Protein AF-A0A2S7UVN2-F1 (afdb_monomer_lite)

Structure (mmCIF, N/CA/C/O backbone):
data_AF-A0A2S7UVN2-F1
#
_entry.id   AF-A0A2S7UVN2-F1
#
loop_
_atom_site.group_PDB
_atom_site.id
_atom_site.type_symbol
_atom_site.label_atom_id
_atom_site.label_alt_id
_atom_site.label_comp_id
_atom_site.label_asym_id
_atom_site.label_entity_id
_atom_site.label_seq_id
_atom_site.pdbx_PDB_ins_code
_atom_site.Cartn_x
_atom_site.Cartn_y
_atom_site.Cartn_z
_atom_site.occupancy
_atom_site.B_iso_or_equiv
_atom_site.auth_seq_id
_atom_site.auth_comp_id
_atom_site.auth_asym_id
_atom_site.auth_atom_id
_atom_site.pdbx_PDB_model_num
ATOM 1 N N . MET A 1 1 ? 14.687 8.397 -7.456 1.00 58.34 1 MET A N 1
ATOM 2 C CA . MET A 1 1 ? 14.074 8.067 -6.148 1.00 58.34 1 MET A CA 1
ATOM 3 C C . MET A 1 1 ? 13.102 6.920 -6.364 1.00 58.34 1 MET A C 1
ATOM 5 O O . MET A 1 1 ? 12.475 6.903 -7.413 1.00 58.34 1 MET A O 1
ATOM 9 N N . LYS A 1 2 ? 13.010 5.957 -5.440 1.00 66.06 2 LYS A N 1
ATOM 10 C CA . LYS A 1 2 ? 12.049 4.846 -5.530 1.00 66.06 2 LYS A CA 1
ATOM 11 C C . LYS A 1 2 ? 10.926 5.065 -4.527 1.00 66.06 2 LYS A C 1
ATOM 13 O O . LYS A 1 2 ? 11.220 5.380 -3.377 1.00 66.06 2 LYS A O 1
ATOM 18 N N . PHE A 1 3 ? 9.683 4.899 -4.962 1.00 78.12 3 PHE A N 1
ATOM 19 C CA . PHE A 1 3 ? 8.526 4.913 -4.075 1.00 78.12 3 PHE A CA 1
ATOM 20 C C . PHE A 1 3 ? 8.666 3.790 -3.032 1.00 78.12 3 PHE A C 1
ATOM 22 O O . PHE A 1 3 ? 9.069 2.679 -3.380 1.00 78.12 3 PHE A O 1
ATOM 29 N N . SER A 1 4 ? 8.376 4.065 -1.757 1.00 86.62 4 SER A N 1
ATOM 30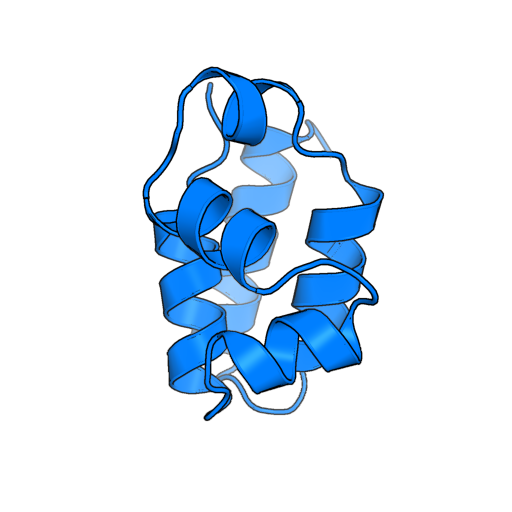 C CA . SER A 1 4 ? 8.563 3.065 -0.700 1.00 86.62 4 SER A CA 1
ATOM 31 C C . SER A 1 4 ? 7.290 2.268 -0.438 1.00 86.62 4 SER A C 1
ATOM 33 O O . SER A 1 4 ? 6.276 2.795 0.018 1.00 86.62 4 SER A O 1
ATOM 35 N N . GLY A 1 5 ? 7.371 0.954 -0.644 1.00 93.00 5 GLY A N 1
ATOM 36 C CA . GLY A 1 5 ? 6.300 0.023 -0.284 1.00 93.00 5 GLY A CA 1
ATOM 37 C C . GLY A 1 5 ? 6.049 -0.068 1.225 1.00 93.00 5 GLY A C 1
ATOM 38 O O . GLY A 1 5 ? 4.951 -0.423 1.657 1.00 93.00 5 GLY A O 1
ATOM 39 N N . LYS A 1 6 ? 7.041 0.300 2.047 1.00 93.56 6 LYS A N 1
ATOM 40 C CA . LYS A 1 6 ? 6.922 0.320 3.513 1.00 93.56 6 LYS A CA 1
ATOM 41 C C . LYS A 1 6 ? 5.945 1.386 4.003 1.00 93.56 6 LYS A C 1
ATOM 43 O O . LYS A 1 6 ? 5.248 1.153 4.986 1.00 93.56 6 LYS A O 1
ATOM 48 N N . GLU A 1 7 ? 5.845 2.504 3.294 1.00 92.19 7 GLU A N 1
ATOM 49 C CA . GLU A 1 7 ? 4.910 3.588 3.616 1.00 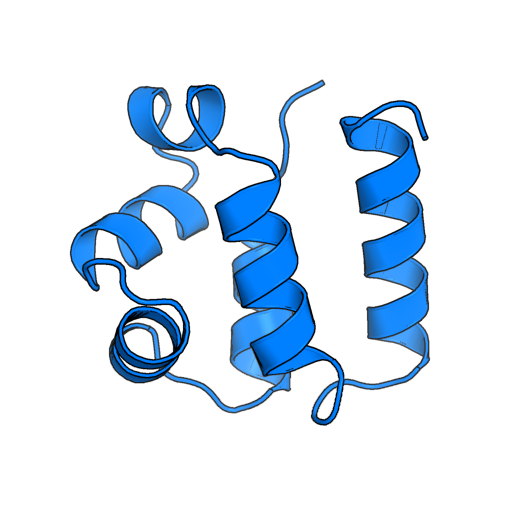92.19 7 GLU A CA 1
ATOM 50 C C . GLU A 1 7 ? 3.460 3.163 3.347 1.00 92.19 7 GLU A C 1
ATOM 52 O O . GLU A 1 7 ? 2.594 3.310 4.210 1.00 92.19 7 GLU A O 1
ATOM 57 N N . LEU A 1 8 ? 3.202 2.500 2.210 1.00 95.62 8 LEU A N 1
ATOM 58 C CA . LEU A 1 8 ? 1.890 1.897 1.924 1.00 95.62 8 LEU A CA 1
ATOM 59 C C . LEU A 1 8 ? 1.502 0.838 2.960 1.00 95.62 8 LEU A C 1
ATOM 61 O O . LEU A 1 8 ? 0.341 0.761 3.371 1.00 95.62 8 LEU A O 1
ATOM 65 N N . ARG A 1 9 ? 2.482 0.055 3.430 1.00 97.69 9 ARG A N 1
ATOM 66 C CA . ARG A 1 9 ? 2.285 -0.901 4.524 1.00 97.69 9 ARG A CA 1
ATOM 67 C C . ARG A 1 9 ? 1.897 -0.207 5.828 1.00 97.69 9 ARG A C 1
ATOM 69 O O . ARG A 1 9 ? 1.033 -0.719 6.539 1.00 97.69 9 ARG A O 1
ATOM 76 N N . GLY A 1 10 ? 2.543 0.913 6.150 1.00 96.56 10 GLY A N 1
ATOM 77 C CA . GLY A 1 10 ? 2.227 1.741 7.315 1.00 96.56 10 GLY A CA 1
ATOM 78 C C . GLY A 1 10 ? 0.786 2.242 7.264 1.00 96.56 10 GLY A C 1
ATOM 79 O O . GLY A 1 10 ? -0.003 1.905 8.146 1.00 96.56 10 GLY A O 1
ATOM 80 N N . LEU A 1 11 ? 0.423 2.918 6.170 1.00 96.50 11 LEU A N 1
ATOM 81 C CA . LEU A 1 11 ? -0.936 3.409 5.919 1.00 96.50 11 LEU A CA 1
ATOM 82 C C . LEU A 1 11 ? -1.991 2.313 6.045 1.00 96.50 11 LEU A C 1
ATOM 84 O O . LEU A 1 11 ? -2.999 2.496 6.721 1.00 96.50 11 LEU A O 1
ATOM 88 N N . ARG A 1 12 ? -1.759 1.159 5.407 1.00 98.12 12 ARG A N 1
ATOM 89 C CA . ARG A 1 12 ? -2.699 0.035 5.452 1.00 98.12 12 ARG A CA 1
ATOM 90 C C . ARG A 1 12 ? -2.940 -0.429 6.887 1.00 98.12 12 ARG A C 1
ATOM 92 O O . ARG A 1 12 ? -4.079 -0.683 7.268 1.00 98.12 12 ARG A O 1
ATOM 99 N N . LYS A 1 13 ? -1.861 -0.607 7.654 1.00 98.38 13 LYS A N 1
ATOM 100 C CA . LYS A 1 13 ? -1.948 -1.089 9.036 1.00 98.38 13 LYS A CA 1
ATOM 101 C C . LYS A 1 13 ? -2.672 -0.092 9.932 1.00 98.38 13 LYS A C 1
ATOM 103 O O . LYS A 1 13 ? -3.498 -0.521 10.728 1.00 98.38 13 LYS A O 1
ATOM 108 N N . GLU A 1 14 ? -2.375 1.197 9.798 1.00 98.19 14 GLU A N 1
ATOM 109 C CA . GLU A 1 14 ? -3.049 2.253 10.560 1.00 98.19 14 GLU A CA 1
ATOM 110 C C . GLU A 1 14 ? -4.544 2.313 10.228 1.00 98.19 14 GLU A C 1
ATOM 112 O O . GLU A 1 14 ? -5.363 2.380 11.136 1.00 98.19 14 GLU A O 1
ATOM 117 N N . ALA A 1 15 ? -4.906 2.149 8.952 1.00 97.62 15 ALA A N 1
ATOM 118 C CA . ALA A 1 15 ? -6.295 2.045 8.510 1.00 97.62 15 ALA A CA 1
ATOM 119 C C . ALA A 1 15 ? -6.999 0.734 8.932 1.00 97.62 15 ALA A C 1
ATOM 121 O O . ALA A 1 15 ? -8.169 0.535 8.614 1.00 97.62 15 ALA A O 1
ATOM 122 N N . GLY A 1 16 ? -6.311 -0.186 9.619 1.00 98.12 16 GLY A N 1
ATOM 123 C CA . GLY A 1 16 ? -6.894 -1.432 10.125 1.00 98.12 16 GLY A CA 1
ATOM 124 C C . GLY A 1 16 ? -7.092 -2.531 9.076 1.00 98.12 16 GLY A C 1
ATOM 125 O O . GLY A 1 16 ? -7.707 -3.557 9.368 1.00 98.12 16 GLY A O 1
ATOM 126 N N . PHE A 1 17 ? -6.555 -2.370 7.866 1.00 98.44 17 PHE A N 1
ATOM 127 C CA . PHE A 1 17 ? -6.705 -3.357 6.800 1.00 98.44 17 PHE A CA 1
ATOM 128 C C . PHE A 1 17 ? -5.670 -4.484 6.898 1.00 98.44 17 PHE A C 1
ATOM 130 O O . PHE A 1 17 ? -4.468 -4.270 7.081 1.00 98.44 17 PHE A O 1
ATOM 137 N N . THR A 1 18 ? -6.103 -5.716 6.647 1.00 98.62 18 THR A N 1
ATOM 138 C CA . THR A 1 18 ? -5.218 -6.818 6.239 1.00 98.62 18 THR A CA 1
ATOM 139 C C . THR A 1 18 ? -4.780 -6.651 4.780 1.00 98.62 18 THR A C 1
ATOM 141 O O . THR A 1 18 ? -5.384 -5.906 4.009 1.00 98.62 18 THR A O 1
ATOM 144 N N . GLN A 1 19 ? -3.744 -7.384 4.360 1.00 98.75 19 GLN A N 1
ATOM 145 C CA . GLN A 1 19 ? -3.301 -7.380 2.958 1.00 98.75 19 GLN A CA 1
ATOM 146 C C . GLN A 1 19 ? -4.398 -7.861 1.997 1.00 98.75 19 GLN A C 1
ATOM 148 O O . GLN A 1 19 ? -4.522 -7.335 0.899 1.00 98.75 19 GLN A O 1
ATOM 153 N N . ALA A 1 20 ? -5.209 -8.840 2.412 1.00 98.69 20 ALA A N 1
ATOM 154 C CA . ALA A 1 20 ? -6.309 -9.347 1.597 1.00 98.69 20 ALA A CA 1
ATOM 155 C C . ALA A 1 20 ? -7.449 -8.327 1.465 1.00 98.69 20 ALA A C 1
ATOM 157 O O . ALA A 1 20 ? -8.029 -8.195 0.391 1.00 98.69 20 ALA A O 1
ATOM 158 N N . GLN A 1 21 ? -7.751 -7.585 2.536 1.00 98.69 21 GLN A N 1
ATOM 159 C CA . GLN A 1 21 ? -8.791 -6.558 2.495 1.00 98.69 21 GLN A CA 1
ATOM 160 C C . GLN A 1 21 ? -8.396 -5.390 1.595 1.00 98.69 21 GLN A C 1
ATOM 162 O O . GLN A 1 21 ? -9.186 -5.038 0.730 1.00 98.69 21 GLN A O 1
ATOM 167 N N . ILE A 1 22 ? -7.177 -4.846 1.728 1.00 98.56 22 ILE A N 1
ATOM 168 C CA . ILE A 1 22 ? -6.763 -3.742 0.849 1.00 98.56 22 ILE A CA 1
ATOM 169 C C . ILE A 1 22 ? -6.683 -4.195 -0.613 1.00 98.56 22 ILE A C 1
ATOM 171 O O . ILE A 1 22 ? -7.083 -3.452 -1.497 1.00 98.56 22 ILE A O 1
ATOM 175 N N . ALA A 1 23 ? -6.219 -5.426 -0.868 1.00 98.50 23 ALA A N 1
ATOM 176 C CA . ALA A 1 23 ? -6.142 -5.992 -2.212 1.00 98.50 23 ALA A CA 1
ATOM 177 C C . ALA A 1 23 ? -7.525 -6.023 -2.871 1.00 98.50 23 ALA A C 1
ATOM 179 O O . ALA A 1 23 ? -7.688 -5.566 -4.000 1.00 98.50 23 ALA A O 1
ATOM 180 N N . LYS A 1 24 ? -8.527 -6.501 -2.122 1.00 98.50 24 LYS A N 1
ATOM 181 C CA . LYS A 1 24 ? -9.925 -6.511 -2.551 1.00 98.50 24 LYS A CA 1
ATOM 182 C C . LYS A 1 24 ? -10.461 -5.096 -2.780 1.00 98.50 24 LYS A C 1
ATOM 184 O O . LYS A 1 24 ? -11.126 -4.881 -3.784 1.00 98.50 24 LYS A O 1
ATOM 189 N N . GLU A 1 25 ? -10.169 -4.164 -1.875 1.00 97.94 25 GLU A N 1
ATOM 190 C CA . GLU A 1 25 ? -10.647 -2.777 -1.935 1.00 97.94 25 GLU A CA 1
ATOM 191 C C . GLU A 1 25 ? -10.141 -2.039 -3.182 1.00 97.94 25 GLU A C 1
ATOM 193 O O . GLU A 1 25 ? -10.900 -1.325 -3.828 1.00 97.94 25 GLU A O 1
ATOM 198 N N . ILE A 1 26 ? -8.874 -2.246 -3.557 1.00 97.50 26 ILE A N 1
ATOM 199 C CA . ILE A 1 26 ? -8.242 -1.537 -4.683 1.00 97.50 26 ILE A CA 1
ATOM 200 C C . ILE A 1 26 ? -8.150 -2.375 -5.968 1.00 97.50 26 ILE A C 1
ATOM 202 O O . ILE A 1 26 ? -7.525 -1.948 -6.936 1.00 97.50 26 ILE A O 1
ATOM 206 N N . GLY A 1 27 ? -8.750 -3.568 -5.988 1.00 97.50 27 GLY A N 1
ATOM 207 C CA . GLY A 1 27 ? -8.872 -4.394 -7.193 1.00 97.50 27 GLY A CA 1
ATOM 208 C C . GLY A 1 27 ? -7.579 -5.062 -7.677 1.00 97.50 27 GLY A C 1
ATOM 209 O O . GLY A 1 27 ? -7.423 -5.278 -8.876 1.00 97.50 27 GLY A O 1
ATOM 210 N N . ILE A 1 28 ? -6.655 -5.415 -6.775 1.00 97.50 28 ILE A N 1
ATOM 211 C CA . ILE A 1 28 ? -5.418 -6.151 -7.107 1.00 97.50 28 ILE A CA 1
ATOM 212 C C . ILE A 1 28 ? -5.319 -7.471 -6.333 1.00 97.50 28 ILE A C 1
ATOM 214 O O . ILE A 1 28 ? -6.099 -7.740 -5.422 1.00 97.50 28 ILE A O 1
ATOM 218 N N . SER A 1 29 ? -4.346 -8.321 -6.671 1.00 98.31 29 SER A N 1
ATOM 219 C CA . SER A 1 29 ? -4.123 -9.559 -5.913 1.00 98.31 29 SER A CA 1
ATOM 220 C C . SER A 1 29 ? -3.452 -9.292 -4.559 1.00 98.31 29 SER A C 1
ATOM 222 O O . SER A 1 29 ? -2.668 -8.348 -4.397 1.00 98.31 29 SER A O 1
ATOM 224 N N . ARG A 1 30 ? -3.705 -10.164 -3.575 1.00 98.38 30 ARG A N 1
ATOM 225 C CA . ARG A 1 30 ? -3.010 -10.128 -2.277 1.00 98.38 30 ARG A CA 1
ATOM 226 C C . ARG A 1 30 ? -1.502 -10.312 -2.462 1.00 98.38 30 ARG A C 1
ATOM 228 O O . ARG A 1 30 ? -0.710 -9.698 -1.755 1.00 98.38 30 ARG A O 1
ATOM 235 N N . GLU A 1 31 ? -1.097 -11.135 -3.419 1.00 98.50 31 GLU A N 1
ATOM 236 C CA . GLU A 1 31 ? 0.296 -11.388 -3.780 1.00 98.50 31 GLU A CA 1
ATOM 237 C C . GLU A 1 31 ? 0.962 -10.111 -4.311 1.00 98.50 31 GLU A C 1
ATOM 239 O O . GLU A 1 31 ? 2.089 -9.802 -3.924 1.00 98.50 31 GLU A O 1
ATOM 244 N N . THR A 1 32 ? 0.245 -9.316 -5.113 1.00 97.75 32 THR A N 1
ATOM 245 C CA . THR A 1 32 ? 0.696 -7.991 -5.563 1.00 97.75 32 THR A CA 1
ATOM 246 C C . THR A 1 32 ? 0.885 -7.050 -4.375 1.00 97.75 32 THR A C 1
ATOM 248 O O . THR A 1 32 ? 1.926 -6.407 -4.284 1.00 97.75 32 THR A O 1
ATOM 251 N N . VAL A 1 33 ? -0.054 -7.016 -3.421 1.00 98.31 33 VAL A N 1
ATOM 252 C CA . VAL A 1 33 ? 0.097 -6.249 -2.167 1.00 98.31 33 VAL A CA 1
ATOM 253 C C . VAL A 1 33 ? 1.352 -6.675 -1.405 1.00 98.31 33 VAL A C 1
ATOM 255 O O . VAL A 1 33 ? 2.156 -5.829 -1.028 1.00 98.31 33 VAL A O 1
ATOM 258 N N . VAL A 1 34 ? 1.563 -7.980 -1.212 1.00 98.38 34 VAL A N 1
ATOM 259 C CA . VAL A 1 34 ? 2.760 -8.515 -0.540 1.00 98.38 34 VAL A CA 1
ATOM 260 C C . VAL A 1 34 ? 4.038 -8.089 -1.267 1.00 98.38 34 VAL A C 1
ATOM 262 O O . VAL A 1 34 ? 5.009 -7.707 -0.615 1.00 98.38 34 VAL A O 1
ATOM 265 N N . ALA A 1 35 ? 4.057 -8.142 -2.598 1.00 97.88 35 ALA A N 1
ATOM 266 C CA . ALA A 1 35 ? 5.215 -7.758 -3.396 1.00 97.88 35 ALA A CA 1
ATOM 267 C C . ALA A 1 35 ? 5.500 -6.248 -3.331 1.00 97.88 35 ALA A C 1
ATOM 269 O O . ALA A 1 35 ? 6.663 -5.864 -3.209 1.00 97.88 35 ALA A O 1
ATOM 270 N N . ILE A 1 36 ? 4.459 -5.406 -3.349 1.00 96.88 36 ILE A N 1
ATOM 271 C CA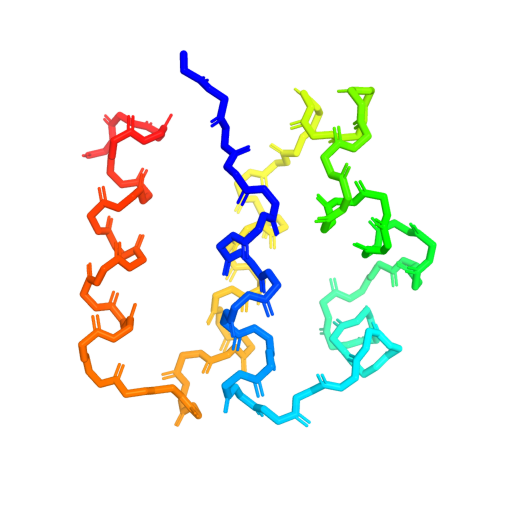 . ILE A 1 36 ? 4.574 -3.955 -3.148 1.00 96.88 36 ILE A CA 1
ATOM 272 C C . ILE A 1 36 ? 5.158 -3.672 -1.762 1.00 96.88 36 ILE A C 1
ATOM 274 O O . ILE A 1 36 ? 6.182 -3.006 -1.654 1.00 96.88 36 ILE A O 1
ATOM 278 N N . GLU A 1 37 ? 4.557 -4.218 -0.700 1.00 97.56 37 GLU A N 1
ATOM 279 C CA . GLU A 1 37 ? 4.955 -3.932 0.687 1.00 97.56 37 GLU A CA 1
ATOM 280 C C . GLU A 1 37 ? 6.360 -4.412 1.051 1.00 97.56 37 GLU A C 1
ATOM 282 O O . GLU A 1 37 ? 6.986 -3.855 1.954 1.00 97.56 37 GLU A O 1
ATOM 287 N N . ASN A 1 38 ? 6.846 -5.450 0.369 1.00 96.88 38 ASN A N 1
ATOM 288 C CA . ASN A 1 38 ? 8.205 -5.966 0.525 1.00 96.88 38 ASN A CA 1
ATOM 289 C C . ASN A 1 38 ? 9.187 -5.391 -0.508 1.00 96.88 38 ASN A C 1
ATOM 291 O O . ASN A 1 38 ? 10.311 -5.877 -0.603 1.00 96.88 38 ASN A O 1
ATOM 295 N N . GLU A 1 39 ? 8.781 -4.369 -1.269 1.00 95.19 39 GLU A N 1
ATOM 296 C CA . GLU A 1 39 ? 9.630 -3.653 -2.229 1.00 95.19 39 GLU A CA 1
ATOM 297 C C . GLU A 1 39 ? 10.254 -4.587 -3.285 1.00 95.19 39 GLU A C 1
ATOM 299 O O . GLU A 1 39 ? 11.402 -4.411 -3.696 1.00 95.19 39 GLU A O 1
ATOM 304 N N . HIS A 1 40 ? 9.497 -5.594 -3.745 1.00 96.38 40 HIS A N 1
ATOM 305 C CA . HIS A 1 40 ? 9.968 -6.512 -4.781 1.00 96.38 40 HIS A CA 1
ATOM 306 C C . HIS A 1 40 ? 10.330 -5.715 -6.052 1.00 96.38 40 HIS A C 1
ATOM 308 O O . HIS A 1 40 ? 9.434 -5.088 -6.629 1.00 96.38 40 HIS A O 1
ATOM 314 N N . PRO A 1 41 ? 11.587 -5.764 -6.547 1.00 92.25 41 PRO A N 1
ATOM 315 C CA . PRO A 1 41 ? 12.111 -4.786 -7.506 1.00 92.25 41 PRO A CA 1
ATOM 316 C C . PRO A 1 41 ? 11.240 -4.588 -8.749 1.00 92.25 41 PRO A C 1
ATOM 318 O O . PRO A 1 41 ? 10.866 -3.470 -9.077 1.00 92.25 41 PRO A O 1
ATOM 321 N N . LYS A 1 42 ? 10.815 -5.683 -9.393 1.00 91.75 42 LYS A N 1
ATOM 322 C CA . LYS A 1 42 ? 9.987 -5.611 -10.609 1.00 91.75 42 LYS A CA 1
ATOM 323 C C . LYS A 1 42 ? 8.599 -5.008 -10.380 1.00 91.75 42 LYS A C 1
ATOM 325 O O . LYS A 1 42 ? 8.029 -4.450 -11.304 1.00 91.75 42 LYS A O 1
ATOM 330 N N . VAL A 1 43 ? 8.041 -5.179 -9.182 1.00 93.44 43 VAL A N 1
ATOM 331 C CA . VAL A 1 43 ? 6.683 -4.718 -8.865 1.00 93.44 43 VAL A CA 1
ATOM 332 C C . VAL A 1 43 ? 6.721 -3.264 -8.417 1.00 93.44 43 VAL A C 1
ATOM 334 O O . VAL A 1 43 ? 5.908 -2.472 -8.875 1.00 93.44 43 VAL A O 1
ATOM 337 N N . ILE A 1 44 ? 7.685 -2.900 -7.568 1.00 90.31 44 ILE A N 1
ATOM 338 C CA . ILE A 1 44 ? 7.810 -1.528 -7.071 1.00 90.31 44 ILE A CA 1
ATOM 339 C C . ILE A 1 44 ? 8.245 -0.555 -8.175 1.00 90.31 44 ILE A C 1
ATOM 341 O O . ILE A 1 44 ? 7.734 0.558 -8.235 1.00 90.31 44 ILE A O 1
ATOM 345 N N . ASP A 1 45 ? 9.121 -0.989 -9.088 1.00 88.94 45 ASP A N 1
ATOM 346 C CA . ASP A 1 45 ? 9.572 -0.163 -10.214 1.00 88.94 45 ASP A CA 1
ATOM 347 C C . ASP A 1 45 ? 8.462 0.034 -11.270 1.00 88.94 45 ASP A C 1
ATOM 349 O O . ASP A 1 45 ? 8.513 0.987 -12.042 1.00 88.94 45 ASP A O 1
ATOM 353 N N . ALA A 1 46 ? 7.442 -0.834 -11.284 1.00 89.69 46 ALA A N 1
ATOM 354 C CA . ALA A 1 46 ? 6.269 -0.744 -12.158 1.00 89.69 46 ALA A CA 1
ATOM 355 C C . ALA A 1 46 ? 5.020 -0.178 -11.450 1.00 89.69 46 ALA A C 1
ATOM 357 O O . ALA A 1 46 ? 3.924 -0.213 -12.012 1.00 89.69 46 ALA A O 1
ATOM 358 N N . LEU A 1 47 ? 5.155 0.307 -10.211 1.00 90.88 47 LEU A N 1
ATOM 359 C CA . LEU A 1 47 ? 4.025 0.785 -9.424 1.00 90.88 47 LEU A CA 1
ATOM 360 C C . LEU A 1 47 ? 3.440 2.065 -10.040 1.00 90.88 47 LEU A C 1
ATOM 362 O O . LEU A 1 47 ? 4.117 3.088 -10.139 1.00 90.88 47 LEU A O 1
ATOM 366 N N . SER A 1 48 ? 2.168 2.013 -10.437 1.00 90.62 48 SER A N 1
ATOM 367 C CA . SER A 1 48 ? 1.484 3.141 -11.070 1.00 90.62 48 SER A CA 1
ATOM 368 C C . SER A 1 48 ? 0.897 4.118 -10.048 1.00 90.62 48 SER A C 1
ATOM 370 O O . SER A 1 48 ? 0.516 3.741 -8.936 1.00 90.62 48 SER A O 1
ATOM 372 N N . LEU A 1 49 ? 0.750 5.383 -10.458 1.00 89.44 49 LEU A N 1
ATOM 373 C CA . LEU A 1 49 ? 0.053 6.405 -9.670 1.00 89.44 49 LEU A CA 1
ATOM 374 C C . LEU A 1 49 ? -1.402 6.008 -9.376 1.00 89.44 49 LEU A C 1
ATOM 376 O O . LEU A 1 49 ? -1.920 6.338 -8.315 1.00 89.44 49 LEU A O 1
ATOM 380 N N . GLU A 1 50 ? -2.046 5.273 -10.284 1.00 92.75 50 GLU A N 1
ATOM 381 C CA . GLU A 1 50 ? -3.405 4.757 -10.104 1.00 92.75 50 GLU A CA 1
ATOM 382 C C . GLU A 1 50 ? -3.506 3.843 -8.878 1.00 92.75 50 GLU A C 1
ATOM 384 O O . GLU A 1 50 ? -4.346 4.080 -8.011 1.00 92.75 50 GLU A O 1
ATOM 389 N N . VAL A 1 51 ? -2.603 2.862 -8.749 1.00 94.81 51 VAL A N 1
ATOM 390 C CA . VAL A 1 51 ? -2.578 1.950 -7.593 1.00 94.81 51 VAL A CA 1
ATOM 391 C C . VAL A 1 51 ? -2.293 2.720 -6.307 1.00 94.81 51 VAL A C 1
ATOM 393 O O . VAL A 1 51 ? -2.951 2.495 -5.292 1.00 94.81 51 VAL A O 1
ATOM 396 N N . VAL A 1 52 ? -1.346 3.661 -6.342 1.00 94.25 52 VAL A N 1
ATOM 397 C CA . VAL A 1 52 ? -1.010 4.486 -5.173 1.00 94.25 52 VAL A CA 1
ATOM 398 C C . VAL A 1 52 ? -2.194 5.366 -4.754 1.00 94.25 52 VAL A C 1
ATOM 400 O O . VAL A 1 52 ? -2.484 5.477 -3.562 1.00 94.25 52 VAL A O 1
ATOM 403 N N . ASN A 1 53 ? -2.910 5.962 -5.709 1.00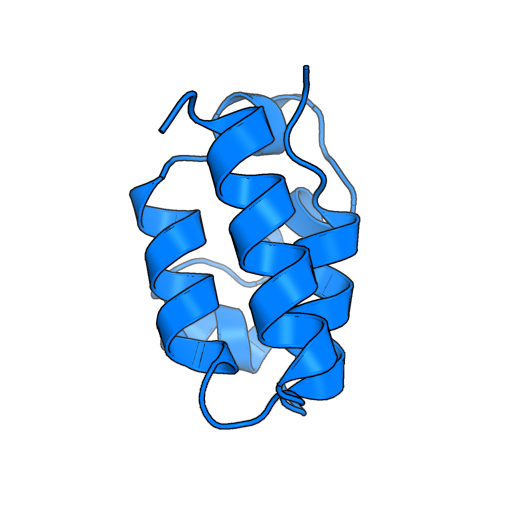 93.81 53 ASN A N 1
ATOM 404 C CA . ASN A 1 53 ? -4.076 6.796 -5.436 1.00 93.81 53 ASN A CA 1
ATOM 405 C C . ASN A 1 53 ? -5.263 5.972 -4.918 1.00 93.81 53 ASN A C 1
ATOM 407 O O . ASN A 1 53 ? -5.912 6.385 -3.961 1.00 93.81 53 ASN A O 1
ATOM 411 N N . ALA A 1 54 ? -5.523 4.792 -5.484 1.00 96.75 54 ALA A N 1
ATOM 412 C CA . ALA A 1 54 ? -6.557 3.890 -4.979 1.00 96.75 54 ALA A CA 1
ATOM 413 C C . ALA A 1 54 ? -6.266 3.469 -3.528 1.00 96.75 54 ALA A C 1
ATOM 415 O O . ALA A 1 54 ? -7.139 3.551 -2.665 1.00 96.75 54 ALA A O 1
ATOM 416 N N . TRP A 1 55 ? -5.010 3.117 -3.230 1.00 97.19 55 TRP A N 1
ATOM 417 C CA . TRP A 1 55 ? -4.566 2.789 -1.872 1.00 97.19 55 TRP A CA 1
ATOM 418 C C . TRP A 1 55 ? -4.754 3.958 -0.904 1.00 97.19 55 TRP A C 1
ATOM 420 O O . TRP A 1 55 ? -5.227 3.788 0.220 1.00 97.19 55 TRP A O 1
ATOM 430 N N . TRP A 1 56 ? -4.412 5.165 -1.347 1.00 96.06 56 TRP A N 1
ATOM 431 C CA . TRP A 1 56 ? -4.618 6.382 -0.576 1.00 96.06 56 TRP A CA 1
ATOM 432 C C . TRP A 1 56 ? -6.094 6.645 -0.280 1.00 96.06 56 TRP A C 1
ATOM 434 O O . TRP A 1 56 ? -6.451 6.903 0.868 1.00 96.06 56 TRP A O 1
ATOM 444 N N . LEU A 1 57 ? -6.960 6.559 -1.291 1.00 96.12 57 LEU A N 1
ATOM 445 C CA . LEU A 1 57 ? -8.397 6.776 -1.140 1.00 96.12 57 LEU A CA 1
ATOM 446 C C . LEU A 1 57 ? -9.035 5.761 -0.184 1.00 96.12 57 LEU A C 1
ATOM 448 O O . LEU A 1 57 ? -9.877 6.160 0.620 1.00 96.12 57 LEU A O 1
ATOM 452 N N . ALA A 1 58 ? -8.586 4.505 -0.219 1.00 97.31 58 ALA A N 1
ATOM 453 C CA . ALA A 1 58 ? -9.034 3.462 0.698 1.00 97.31 58 ALA A CA 1
ATOM 454 C C . ALA A 1 58 ? -8.635 3.746 2.159 1.00 97.31 58 AL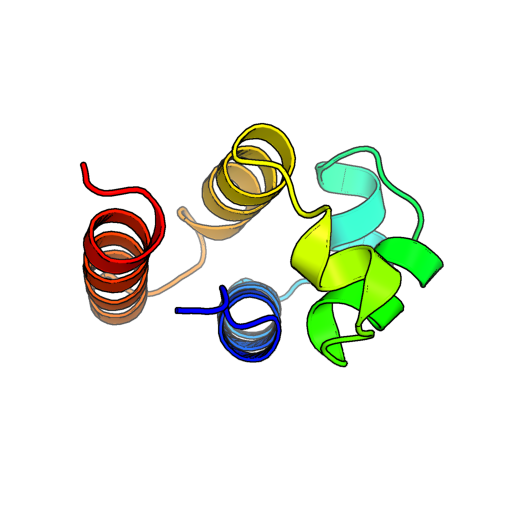A A C 1
ATOM 456 O O . ALA A 1 58 ? -9.431 3.541 3.071 1.00 97.31 58 ALA A O 1
ATOM 457 N N . CYS A 1 59 ? -7.419 4.248 2.401 1.00 97.44 59 CYS A N 1
ATOM 458 C CA . CYS A 1 59 ? -6.899 4.427 3.761 1.00 97.44 59 CYS A CA 1
ATOM 459 C C . CYS A 1 59 ? -7.201 5.803 4.381 1.00 97.44 59 CYS A C 1
ATOM 461 O O . CYS A 1 59 ? -7.310 5.906 5.600 1.00 97.44 59 CYS A O 1
ATOM 463 N N . ARG A 1 60 ? -7.319 6.877 3.585 1.00 95.44 60 ARG A N 1
ATOM 464 C CA . ARG A 1 60 ? -7.274 8.274 4.078 1.00 95.44 60 ARG A CA 1
ATOM 465 C C . ARG A 1 60 ? -8.304 8.629 5.149 1.00 95.44 60 ARG A C 1
ATOM 467 O O . ARG A 1 60 ? -8.055 9.539 5.926 1.00 95.44 60 ARG A O 1
ATOM 474 N N . GLN A 1 61 ? -9.460 7.967 5.174 1.00 93.25 61 GLN A N 1
ATOM 475 C CA . GLN A 1 61 ? -10.519 8.253 6.152 1.00 93.25 61 GLN A CA 1
ATOM 476 C C . GLN A 1 61 ? -10.249 7.612 7.520 1.00 93.25 61 GLN A C 1
ATOM 478 O O . GLN A 1 61 ? -10.860 8.002 8.509 1.00 93.25 61 GLN A O 1
ATOM 483 N N . SER A 1 62 ? -9.331 6.646 7.576 1.00 95.12 62 SER A N 1
ATOM 484 C CA . SER A 1 62 ? -9.058 5.813 8.751 1.00 95.12 62 SER A CA 1
ATOM 485 C C . SER A 1 62 ? -7.646 6.009 9.309 1.00 95.12 62 SER A C 1
ATOM 487 O O . SER A 1 62 ? -7.251 5.287 10.217 1.00 95.12 62 SER A O 1
ATOM 489 N N . VAL A 1 63 ? -6.887 6.975 8.782 1.00 96.00 63 VAL A N 1
ATOM 490 C CA . VAL A 1 63 ? -5.539 7.329 9.252 1.00 96.00 63 VAL A CA 1
ATOM 491 C C . VAL A 1 63 ? -5.502 8.762 9.779 1.00 96.00 63 VAL A C 1
ATOM 493 O O . VAL A 1 63 ? -6.257 9.631 9.331 1.00 96.00 63 VAL A O 1
ATOM 496 N N . SER A 1 64 ? -4.601 9.013 10.725 1.00 96.12 64 SER A N 1
ATOM 497 C CA . SER A 1 64 ? -4.427 10.308 11.382 1.00 96.12 64 SER A CA 1
ATOM 498 C C . SER A 1 64 ? -4.029 11.419 10.407 1.00 96.12 64 SER A C 1
ATOM 500 O O . SER A 1 64 ? -3.349 11.175 9.410 1.00 96.12 64 SER A O 1
ATOM 502 N N . GLU A 1 65 ? -4.377 12.671 10.719 1.00 94.69 65 GLU A N 1
ATOM 503 C CA . GLU A 1 65 ? -3.978 13.841 9.915 1.00 94.69 65 GLU A CA 1
ATOM 504 C C . GLU A 1 65 ? -2.458 13.922 9.696 1.00 94.69 65 GLU A C 1
ATOM 506 O O . GLU A 1 65 ? -2.000 14.294 8.615 1.00 94.69 65 GLU A O 1
ATOM 511 N N . SER A 1 66 ? -1.670 13.505 10.692 1.00 93.81 66 SER A N 1
ATOM 512 C CA . SER A 1 66 ? -0.209 13.423 10.599 1.00 93.81 66 SER A CA 1
ATOM 513 C C . SER A 1 66 ? 0.246 12.438 9.515 1.00 93.81 66 SER A C 1
ATOM 515 O O . SER A 1 66 ? 1.081 12.776 8.668 1.00 93.81 66 SER A O 1
ATOM 517 N N . SER A 1 67 ? -0.349 11.243 9.475 1.00 93.50 67 SER A N 1
ATOM 518 C CA . SER A 1 67 ? -0.081 10.244 8.435 1.00 93.50 67 SER A CA 1
ATOM 519 C C . SER A 1 67 ? -0.555 10.713 7.061 1.00 93.50 67 SER A C 1
ATOM 521 O O . SER A 1 67 ? 0.143 10.514 6.066 1.00 93.50 67 SER A O 1
ATOM 523 N N . GLN A 1 68 ? -1.689 11.419 6.994 1.00 93.88 68 GLN A N 1
ATOM 524 C CA . GLN A 1 68 ? -2.174 12.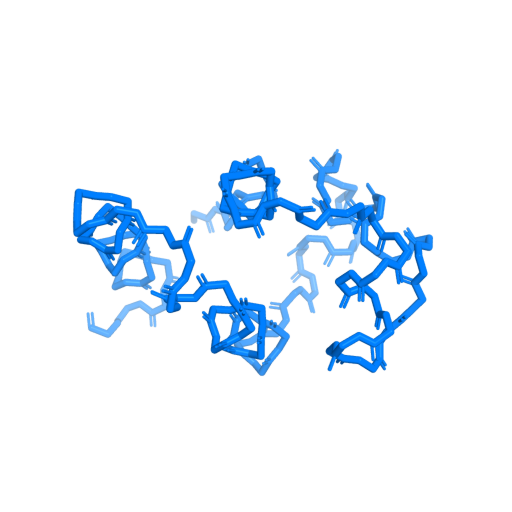031 5.754 1.00 93.88 68 GLN A CA 1
ATOM 525 C C . GLN A 1 68 ? -1.184 13.065 5.192 1.00 93.88 68 GLN A C 1
ATOM 527 O O . GLN A 1 68 ? -0.874 13.049 3.999 1.00 93.88 68 GLN A O 1
ATOM 532 N N . LEU A 1 69 ? -0.679 13.963 6.043 1.00 91.88 69 LEU A N 1
ATOM 533 C CA . LEU A 1 69 ? 0.319 14.972 5.673 1.00 91.88 69 LEU A CA 1
ATOM 534 C C . LEU A 1 69 ? 1.632 14.324 5.233 1.00 91.88 69 LEU A C 1
ATOM 536 O O . LEU A 1 69 ? 2.166 14.670 4.178 1.00 91.88 69 LEU A O 1
ATOM 540 N N . SER A 1 70 ? 2.117 13.353 6.005 1.00 90.25 70 SER A N 1
ATOM 541 C CA . SER A 1 70 ? 3.364 12.636 5.720 1.00 90.25 70 SER A CA 1
ATOM 542 C C . SER A 1 70 ? 3.303 11.938 4.364 1.00 90.25 70 SER A C 1
ATOM 544 O O . SER A 1 70 ? 4.217 12.078 3.548 1.00 90.25 70 SER A O 1
ATOM 546 N N . PHE A 1 71 ? 2.181 11.278 4.072 1.00 90.94 71 PHE A N 1
ATOM 547 C CA . PHE A 1 71 ? 1.974 10.611 2.796 1.00 90.94 71 PHE A CA 1
ATOM 548 C C . PHE A 1 71 ? 1.866 11.589 1.617 1.00 90.94 71 PHE A C 1
ATOM 550 O O . PHE A 1 71 ? 2.474 11.358 0.572 1.00 90.94 71 PHE A O 1
ATOM 557 N N . LYS A 1 72 ? 1.169 12.724 1.773 1.00 89.25 72 LYS A N 1
ATOM 558 C CA . LYS A 1 72 ? 1.127 13.773 0.735 1.00 89.25 72 LYS A CA 1
ATOM 559 C C . LYS A 1 72 ? 2.520 14.315 0.417 1.00 89.25 72 LYS A C 1
ATOM 561 O O . LYS A 1 72 ? 2.871 14.427 -0.752 1.00 89.25 72 LYS A O 1
ATOM 566 N N . VAL A 1 73 ? 3.334 14.604 1.434 1.00 88.56 73 VAL A N 1
ATOM 567 C CA . VAL A 1 73 ? 4.718 15.076 1.241 1.00 88.56 73 VAL A CA 1
ATOM 568 C C . VAL A 1 73 ? 5.546 14.055 0.461 1.00 88.56 73 VAL A C 1
ATOM 570 O O . VAL A 1 73 ? 6.343 14.428 -0.398 1.00 88.56 73 VAL A O 1
ATOM 573 N N . GLN A 1 74 ? 5.365 12.766 0.740 1.00 83.56 74 GLN A N 1
ATOM 574 C CA . GLN A 1 74 ? 6.035 11.705 -0.005 1.00 83.56 74 GLN A CA 1
ATOM 575 C C . GLN A 1 74 ? 5.546 11.627 -1.452 1.00 83.56 74 GLN A C 1
ATOM 577 O O . GLN A 1 74 ? 6.374 11.578 -2.357 1.00 83.56 74 GLN A O 1
ATOM 582 N N . LEU A 1 75 ? 4.233 11.675 -1.689 1.00 85.38 75 LEU A N 1
ATOM 583 C CA . LEU A 1 75 ? 3.660 11.697 -3.036 1.00 85.38 75 LEU A CA 1
ATOM 584 C C . LEU A 1 75 ? 4.245 12.821 -3.900 1.00 85.38 75 LEU A C 1
ATOM 586 O O . LEU A 1 75 ? 4.682 12.544 -5.015 1.00 85.38 75 LEU A O 1
ATOM 590 N N . LEU A 1 76 ? 4.308 14.050 -3.375 1.00 84.94 76 LEU A N 1
ATOM 591 C CA . LEU A 1 76 ? 4.898 15.204 -4.071 1.00 84.94 76 LEU A CA 1
ATOM 592 C C . LEU A 1 76 ? 6.373 14.939 -4.423 1.00 84.94 76 LEU A C 1
ATOM 594 O O . LEU A 1 76 ? 6.790 15.099 -5.568 1.00 84.94 76 LEU A O 1
ATOM 598 N N . LYS A 1 77 ? 7.155 14.419 -3.466 1.00 81.06 77 LYS A N 1
ATOM 599 C CA . LYS A 1 77 ? 8.569 14.061 -3.685 1.00 81.06 77 LYS A CA 1
ATOM 600 C C . LYS A 1 77 ? 8.763 12.969 -4.740 1.00 81.06 77 LYS A C 1
ATOM 602 O O . LYS A 1 77 ? 9.762 12.999 -5.453 1.00 81.06 77 LYS A O 1
ATOM 607 N N . PHE A 1 78 ? 7.864 11.989 -4.812 1.00 77.31 78 PHE A N 1
ATOM 608 C CA . PHE A 1 78 ? 8.015 10.839 -5.708 1.00 77.31 78 PHE A CA 1
ATOM 609 C C . PHE A 1 78 ? 7.488 11.092 -7.115 1.00 77.31 78 PHE A C 1
ATOM 611 O O . PHE A 1 78 ? 8.121 10.659 -8.075 1.00 77.31 78 PHE A O 1
ATOM 618 N N . PHE A 1 79 ? 6.356 11.780 -7.241 1.00 75.31 79 PHE A N 1
ATOM 619 C CA . PHE A 1 79 ? 5.703 12.018 -8.527 1.00 75.31 79 PHE A CA 1
ATOM 620 C C . PHE A 1 79 ? 5.974 13.415 -9.101 1.00 75.31 79 PHE A C 1
ATOM 622 O O . PHE A 1 79 ? 5.522 13.702 -10.204 1.00 75.31 79 PHE A O 1
ATOM 629 N N . GLY A 1 80 ? 6.740 14.260 -8.400 1.00 69.56 80 GLY A N 1
ATOM 630 C CA . GLY A 1 80 ? 7.138 15.586 -8.884 1.00 69.56 80 GLY A CA 1
ATOM 631 C C . GLY A 1 80 ? 5.974 16.570 -9.018 1.00 69.56 80 GLY A C 1
ATOM 632 O O . GLY A 1 80 ? 6.034 17.459 -9.865 1.00 69.56 80 GLY A O 1
ATOM 633 N N . MET A 1 81 ? 4.915 16.368 -8.229 1.00 58.81 81 MET A N 1
ATOM 634 C CA . MET A 1 81 ? 3.756 17.263 -8.138 1.00 58.81 81 MET A CA 1
ATOM 635 C C . MET A 1 81 ? 4.002 18.396 -7.144 1.00 58.81 81 MET A C 1
ATOM 637 O O . MET A 1 81 ? 4.793 18.181 -6.195 1.00 58.81 81 MET A O 1
#

pLDDT: mean 92.43, std 8.47, range [58.34, 98.75]

Organism: NCBI:txid716813

Secondary structure (DSSP, 8-state):
----HHHHHHHHHHTT--HHHHHHHHTS-HHHHHHHHTT-HHHHTT--HHHHHHHHHHHTTSS-HHHHHHHHHHHHHHHT-

Foldseek 3Di:
DFQALCLLVVLCVQLVHDLCRLCVQLVHDSVLNVCSNVPPPVSRVPDDPSSVVSSCVSRVVRHDPVSVVVVVVSCCVPVVD

InterPro domains:
  IPR001387 Cro/C1-type, helix-turn-helix domain [PF12844] (5-47)
  IPR001387 Cro/C1-type, helix-turn-helix domain [PS50943] (8-38)
  IPR001387 Cro/C1-type, helix-turn-helix domain [SM00530] (7-66)
  IPR001387 Cro/C1-type, helix-turn-helix domain [cd00093] (5-38)
  IPR010982 Lambda repressor-like, DNA-binding domain superfamily [G3DSA:1.10.260.40] (1-65)
  IPR010982 Lambda repressor-like, DNA-binding domain superfamily [SSF47413] (3-46)

Sequence (81 aa):
MKFSGKELRGLRKEAGFTQAQIAKEIGISRETVVAIENEHPKVIDALSLEVVNAWWLACRQSVSESSQLSFKVQLLKFFGM

Radius of gyration: 11.61 Å; chains: 1; bounding box: 25×29×24 Å